Protein AF-A0A7X7LH80-F1 (afdb_monomer_lite)

Radius of gyration: 35.05 Å; chains: 1; bounding box: 86×27×83 Å

Secondary structure (DSSP, 8-state):
-EEEEEEEETTEEEEEEEEEEETTTEEEEEEEE---HHHHHHHHHHHHHHHHHHHHHHHHHHHHHHHHHHHHHHHHHHHHHHHHHHHH-TT---

pLDDT: mean 81.82, st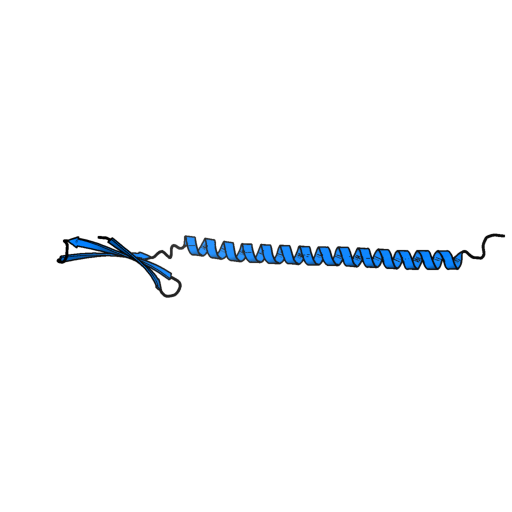d 14.6, range [47.75, 98.44]

Sequence (94 aa):
NILSRDINYQEGLLNVSIFSLKQDKIVGAVFRDMYVAEVRQEEVINRISDTIDENLKMVQNIAFLLGEGASKTEKMLNSIIETYKKIKLPGEES

Foldseek 3Di:
DKDWDWDCDDVWTWIKIKDAPDPPPDIDIDIDTPPDVVVVVVVVVVVVVVVVVVVVVVVVVVVVVVVVVVVVVVVVVVVVVVVVVVVVPPPPDD

Structure (mmCIF, N/CA/C/O backbone):
data_AF-A0A7X7LH80-F1
#
_entry.id   AF-A0A7X7LH80-F1
#
loop_
_atom_site.group_PDB
_atom_site.id
_atom_site.type_symbol
_atom_site.label_atom_id
_atom_site.label_alt_id
_atom_site.label_comp_id
_atom_site.label_asym_id
_atom_site.label_entity_id
_atom_site.label_seq_id
_atom_site.pdbx_PDB_ins_code
_atom_site.Cartn_x
_atom_site.Cartn_y
_atom_site.Cartn_z
_atom_site.occupancy
_atom_site.B_iso_or_equiv
_atom_site.auth_seq_id
_atom_site.auth_comp_id
_atom_site.auth_asym_id
_atom_site.auth_atom_id
_atom_site.pdbx_PDB_model_num
ATOM 1 N N . ASN A 1 1 ? -29.529 -18.393 31.897 1.00 59.03 1 ASN A N 1
ATOM 2 C CA . ASN A 1 1 ? -29.172 -18.469 30.465 1.00 59.03 1 ASN A CA 1
ATOM 3 C C . ASN A 1 1 ? -29.036 -17.044 29.941 1.00 59.03 1 ASN A C 1
ATOM 5 O O . ASN A 1 1 ? -29.889 -16.231 30.293 1.00 59.03 1 ASN A O 1
ATOM 9 N N . ILE A 1 2 ? -27.950 -16.730 29.229 1.00 69.88 2 ILE A N 1
ATOM 10 C CA . ILE A 1 2 ? -27.652 -15.389 28.700 1.00 69.88 2 ILE A CA 1
ATOM 11 C C . ILE A 1 2 ? -27.671 -15.491 27.176 1.00 69.88 2 ILE A C 1
ATOM 13 O O . ILE A 1 2 ? -26.938 -16.296 26.609 1.00 69.88 2 ILE A O 1
ATOM 17 N N . LEU A 1 3 ? -28.514 -14.693 26.529 1.00 77.56 3 LEU A N 1
ATOM 18 C CA . LEU A 1 3 ? -28.619 -14.598 25.080 1.00 77.56 3 LEU A CA 1
ATOM 19 C C . LEU A 1 3 ? -28.079 -13.233 24.653 1.00 77.56 3 LEU A C 1
ATOM 21 O O . LEU A 1 3 ? -28.704 -12.212 24.933 1.00 77.56 3 LEU A O 1
ATOM 25 N N . SER A 1 4 ? -26.917 -13.217 24.005 1.00 77.00 4 SER A N 1
ATOM 26 C CA . SER A 1 4 ? -26.314 -12.001 23.451 1.00 77.00 4 SER A CA 1
ATOM 27 C C . SER A 1 4 ? -26.444 -11.990 21.932 1.00 77.00 4 SER A C 1
ATOM 29 O O . SER A 1 4 ? -26.327 -13.041 21.294 1.00 77.00 4 SER A O 1
ATOM 31 N N . ARG A 1 5 ? -26.728 -10.823 21.357 1.00 81.62 5 ARG A N 1
ATOM 32 C CA . ARG A 1 5 ? -26.821 -10.621 19.912 1.00 81.62 5 ARG A CA 1
ATOM 33 C C . ARG A 1 5 ? -26.327 -9.229 19.540 1.00 81.62 5 ARG A C 1
ATOM 35 O O . ARG A 1 5 ? -26.744 -8.241 20.142 1.00 81.62 5 ARG A O 1
ATOM 42 N N . ASP A 1 6 ? -25.507 -9.185 18.500 1.00 79.81 6 ASP A N 1
ATOM 43 C CA . ASP A 1 6 ? -25.062 -7.947 17.873 1.00 79.81 6 ASP A CA 1
ATOM 44 C C . ASP A 1 6 ? -26.052 -7.545 16.782 1.00 79.81 6 ASP A C 1
ATOM 46 O O . ASP A 1 6 ? -26.472 -8.370 15.961 1.00 79.81 6 ASP A O 1
ATOM 50 N N . ILE A 1 7 ? -26.473 -6.283 16.811 1.00 78.88 7 ILE A N 1
ATOM 51 C CA . ILE A 1 7 ? -27.420 -5.715 15.858 1.00 78.88 7 ILE A CA 1
ATOM 52 C C . ILE A 1 7 ? -26.760 -4.501 15.211 1.00 78.88 7 ILE A C 1
ATOM 54 O O . ILE A 1 7 ? -26.396 -3.545 15.895 1.00 78.88 7 ILE A O 1
ATOM 58 N N . ASN A 1 8 ? -26.652 -4.535 13.885 1.00 67.06 8 ASN A N 1
ATOM 59 C CA . ASN A 1 8 ? -26.273 -3.367 13.099 1.00 67.06 8 ASN A CA 1
ATOM 60 C C . ASN A 1 8 ? -27.482 -2.426 13.042 1.00 67.06 8 ASN A C 1
ATOM 62 O O . ASN A 1 8 ? -28.526 -2.792 12.495 1.00 67.06 8 ASN A O 1
ATOM 66 N N . TYR A 1 9 ? -27.366 -1.241 13.636 1.00 61.88 9 TYR A N 1
ATOM 67 C CA . TYR A 1 9 ? -28.427 -0.239 13.658 1.00 61.88 9 TYR A CA 1
ATOM 68 C C . TYR A 1 9 ? -27.872 1.111 13.207 1.00 61.88 9 TYR A C 1
ATOM 70 O O . TYR A 1 9 ? -27.018 1.692 13.869 1.00 61.88 9 TYR A O 1
ATOM 78 N N . GLN A 1 10 ? -28.387 1.615 12.081 1.00 67.12 10 GLN A N 1
ATOM 79 C CA . GLN A 1 10 ? -27.836 2.766 11.352 1.00 67.12 10 GLN A CA 1
ATOM 80 C C . GLN A 1 10 ? -26.385 2.508 10.907 1.00 67.12 10 GLN A C 1
ATOM 82 O O . GLN A 1 10 ? -26.155 1.554 10.170 1.00 67.12 10 GLN A O 1
ATOM 87 N N . GLU A 1 11 ? -25.430 3.331 11.349 1.00 59.09 11 GLU A N 1
ATOM 88 C CA . GLU A 1 11 ? -23.985 3.088 11.199 1.00 59.09 11 GLU A CA 1
ATOM 89 C C . GLU A 1 11 ? -23.396 2.368 12.437 1.00 59.09 11 GLU A C 1
ATOM 91 O O . GLU A 1 11 ? -22.252 1.938 12.427 1.00 59.09 11 GLU A O 1
ATOM 96 N N . GLY A 1 12 ? -24.206 2.184 13.487 1.00 59.72 12 GLY A N 1
ATOM 97 C CA . GLY A 1 12 ? -23.867 1.638 14.802 1.00 59.72 12 GLY A CA 1
ATOM 98 C C . GLY A 1 12 ? -23.812 0.118 14.924 1.00 59.72 12 GLY A C 1
ATOM 99 O O . GLY A 1 12 ? -24.595 -0.591 14.289 1.00 59.72 12 GLY A O 1
ATOM 100 N N . LEU A 1 13 ? -22.971 -0.375 15.844 1.00 69.69 13 LEU A N 1
ATOM 101 C CA . LEU A 1 13 ? -23.052 -1.742 16.368 1.00 69.69 13 LEU A CA 1
ATOM 102 C C . LEU A 1 13 ? -23.584 -1.709 17.804 1.00 69.69 13 LEU A C 1
ATOM 104 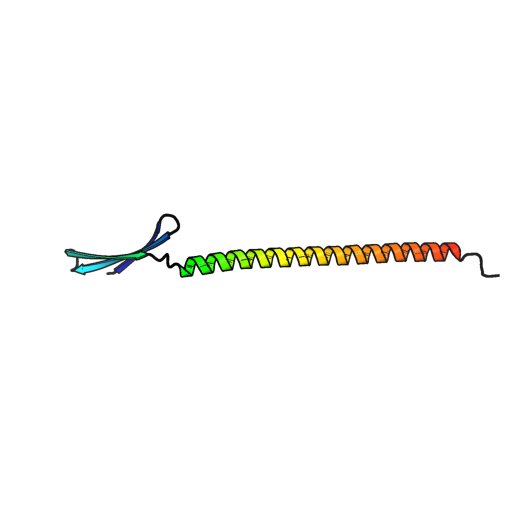O O . LEU A 1 13 ? -22.947 -1.181 18.718 1.00 69.69 13 LEU A O 1
ATOM 108 N N . LEU A 1 14 ? -24.778 -2.268 17.990 1.00 78.62 14 LEU A N 1
ATOM 109 C CA . LEU A 1 14 ? -25.443 -2.357 19.283 1.00 78.62 14 LEU A CA 1
ATOM 110 C C . LEU A 1 14 ? -25.351 -3.795 19.793 1.00 78.62 14 LEU A C 1
ATOM 112 O O . LEU A 1 14 ? -25.930 -4.706 19.196 1.00 78.62 14 LEU A O 1
ATOM 116 N N . ASN A 1 15 ? -24.670 -4.001 20.921 1.00 79.69 15 ASN A N 1
ATOM 117 C CA . ASN A 1 15 ? -24.694 -5.293 21.599 1.00 79.69 15 ASN A CA 1
ATOM 118 C C . ASN A 1 15 ? -25.888 -5.340 22.555 1.00 79.69 15 ASN A C 1
ATOM 120 O O . ASN A 1 15 ? -25.987 -4.541 23.493 1.00 79.69 15 ASN A O 1
ATOM 124 N N . VAL A 1 16 ? -26.788 -6.297 22.335 1.00 84.88 16 VAL A N 1
ATOM 125 C CA . VAL A 1 16 ? -27.945 -6.532 23.200 1.00 84.88 16 VAL A CA 1
ATOM 126 C C . VAL A 1 16 ? -27.779 -7.872 23.891 1.00 84.88 16 VAL A C 1
ATOM 128 O O . VAL A 1 16 ? -27.692 -8.914 23.246 1.00 84.88 16 VAL A O 1
ATOM 131 N N . SER A 1 17 ? -27.759 -7.856 25.221 1.00 83.75 17 SER A N 1
ATOM 132 C CA . SER A 1 17 ? -27.615 -9.063 26.033 1.00 83.75 17 SER A CA 1
ATOM 133 C C . SER A 1 17 ? -28.802 -9.225 26.972 1.00 83.75 17 SER A C 1
ATOM 135 O O . SER A 1 17 ? -29.032 -8.380 27.833 1.00 83.75 17 SER A O 1
ATOM 137 N N . ILE A 1 18 ? -29.544 -10.320 26.823 1.00 86.50 18 ILE A N 1
ATOM 138 C CA . ILE A 1 18 ? -30.709 -10.664 27.641 1.00 86.50 18 ILE A CA 1
ATOM 139 C C . ILE A 1 18 ? -30.325 -11.793 28.589 1.00 86.50 18 ILE A C 1
ATOM 141 O O . ILE A 1 18 ? -29.787 -12.817 28.171 1.00 86.50 18 ILE A O 1
ATOM 145 N N . PHE A 1 19 ? -30.628 -11.641 29.870 1.00 85.31 19 PHE A N 1
ATOM 146 C CA . PHE A 1 19 ? -30.389 -12.667 30.876 1.00 85.31 19 PHE A CA 1
ATOM 147 C C . PHE A 1 19 ? -31.595 -12.821 31.793 1.00 85.31 19 PHE A C 1
ATOM 149 O O . PHE A 1 19 ? -32.238 -11.857 32.195 1.00 85.31 19 PHE A O 1
ATOM 156 N N . SER A 1 20 ? -31.912 -14.061 32.147 1.00 79.38 20 SER A N 1
ATOM 157 C CA . SER A 1 20 ? -32.974 -14.340 33.113 1.00 79.38 20 SER A CA 1
ATOM 158 C C . SER A 1 20 ? -32.462 -14.118 34.538 1.00 79.38 20 SER A C 1
ATOM 160 O O . SER A 1 20 ? -31.560 -14.830 34.977 1.00 79.38 20 SER A O 1
ATOM 162 N N . LEU A 1 21 ? -33.071 -13.181 35.269 1.00 79.00 21 LEU A N 1
ATOM 163 C CA . LEU A 1 21 ? -32.860 -12.977 36.710 1.00 79.00 21 LEU A CA 1
ATOM 164 C C . LEU A 1 21 ? -33.649 -14.003 37.537 1.00 79.00 21 LEU A C 1
ATOM 166 O O . LEU A 1 21 ? -33.210 -14.423 38.604 1.00 79.00 21 LEU A O 1
ATOM 170 N N . LYS A 1 22 ? -34.808 -14.438 37.025 1.00 76.50 22 LYS A N 1
ATOM 171 C CA . LYS A 1 22 ? -35.615 -15.524 37.589 1.00 76.50 22 LYS A CA 1
ATOM 172 C C . LYS A 1 22 ? -36.314 -16.263 36.456 1.00 76.50 22 LYS A C 1
ATOM 174 O O . LYS A 1 22 ? -37.066 -15.634 35.712 1.00 76.50 22 LYS A O 1
ATOM 179 N N . GLN A 1 23 ? -36.060 -17.570 36.360 1.00 72.69 23 GLN A N 1
ATOM 180 C CA . GLN A 1 23 ? -36.587 -18.444 35.307 1.00 72.69 23 GLN A CA 1
ATOM 181 C C . GLN A 1 23 ? -38.092 -18.187 35.102 1.00 72.69 23 GLN A C 1
ATOM 183 O O . GLN A 1 23 ? -38.862 -18.252 36.063 1.00 72.69 23 GLN A O 1
ATOM 188 N N . ASP A 1 24 ? -38.465 -17.805 33.878 1.00 66.56 24 ASP A N 1
ATOM 189 C CA . ASP A 1 24 ? -39.836 -17.538 33.408 1.00 66.56 24 ASP A CA 1
ATOM 190 C C . ASP A 1 24 ? -40.630 -16.476 34.191 1.00 66.56 24 ASP A C 1
ATOM 192 O O . ASP A 1 24 ? -41.858 -16.429 34.127 1.00 66.56 24 ASP A O 1
ATOM 196 N N . LYS A 1 25 ? -39.943 -15.606 34.947 1.00 72.00 25 LYS A N 1
ATOM 197 C CA . LYS A 1 25 ? -40.588 -14.538 35.731 1.00 72.00 25 LYS A CA 1
ATOM 198 C C . LYS A 1 25 ? -39.961 -13.166 35.548 1.00 72.00 25 LYS A C 1
ATOM 200 O O . LYS A 1 25 ? -40.688 -12.180 35.547 1.00 72.00 25 LYS A O 1
ATOM 205 N N . ILE A 1 26 ? -38.633 -13.083 35.461 1.00 80.25 26 ILE A N 1
ATOM 206 C CA . ILE A 1 26 ? -37.922 -11.801 35.381 1.00 80.25 26 ILE A CA 1
ATOM 207 C C . ILE A 1 26 ? -36.738 -11.941 34.431 1.00 80.25 26 ILE A C 1
ATOM 209 O O . ILE A 1 26 ? -35.840 -12.755 34.661 1.00 80.25 26 ILE A O 1
ATOM 213 N N . VAL A 1 27 ? -36.716 -11.096 33.404 1.00 83.62 27 VAL A N 1
ATOM 214 C CA . VAL A 1 27 ? -35.597 -10.950 32.471 1.00 83.62 27 VAL A CA 1
ATOM 215 C C . VAL A 1 27 ? -34.984 -9.560 32.604 1.00 83.62 27 VAL A C 1
ATOM 217 O O . VAL A 1 27 ? -35.694 -8.575 32.786 1.00 83.62 27 VAL A O 1
ATOM 220 N N . GLY A 1 28 ? -33.660 -9.495 32.545 1.00 83.06 28 GLY A N 1
ATOM 221 C CA . GLY A 1 28 ? -32.886 -8.273 32.387 1.00 83.06 28 GLY A CA 1
ATOM 222 C C . GLY A 1 28 ? -32.344 -8.188 30.964 1.00 83.06 28 GLY A C 1
ATOM 223 O O . GLY A 1 28 ? -32.034 -9.211 30.353 1.00 83.06 28 GLY A O 1
ATOM 224 N N . ALA A 1 29 ? -32.228 -6.972 30.443 1.00 85.12 29 ALA A N 1
ATOM 225 C CA . ALA A 1 29 ? -31.563 -6.694 29.179 1.00 85.12 29 ALA A CA 1
ATOM 226 C C . ALA A 1 29 ? -30.524 -5.588 29.388 1.00 85.12 29 ALA A C 1
ATOM 228 O O . ALA A 1 29 ? -30.779 -4.623 30.109 1.00 85.12 29 ALA A O 1
ATOM 229 N N . VAL A 1 30 ? -29.357 -5.735 28.767 1.00 84.44 30 VAL A N 1
ATOM 230 C CA . VAL A 1 30 ? -28.307 -4.716 28.704 1.00 84.44 30 VAL A CA 1
ATOM 231 C C . VAL A 1 30 ? -28.133 -4.319 27.250 1.00 84.44 30 VAL A C 1
ATOM 233 O O . VAL A 1 30 ? -27.894 -5.175 26.398 1.00 84.44 30 VAL A O 1
ATOM 236 N N . PHE A 1 31 ? -28.240 -3.019 26.999 1.00 81.06 31 PHE A N 1
ATOM 237 C CA . PHE A 1 31 ? -27.965 -2.399 25.711 1.00 81.06 31 PHE A CA 1
ATOM 238 C C . PHE A 1 31 ? -26.624 -1.691 25.828 1.00 81.06 31 PHE A C 1
ATOM 240 O O . PHE A 1 31 ? -26.474 -0.786 26.651 1.00 81.06 31 PHE A O 1
ATOM 247 N N . ARG A 1 32 ? -25.638 -2.144 25.057 1.00 70.75 32 ARG A N 1
ATOM 248 C CA . ARG A 1 32 ? -24.309 -1.546 25.033 1.00 70.75 32 ARG A CA 1
ATOM 249 C C . ARG A 1 32 ? -24.095 -0.910 23.676 1.00 70.75 32 ARG A C 1
ATOM 251 O O . ARG A 1 32 ? -24.026 -1.609 22.665 1.00 70.75 32 ARG A O 1
ATOM 258 N N . ASP A 1 33 ? -24.018 0.410 23.690 1.00 71.75 33 ASP A N 1
ATOM 259 C CA . ASP A 1 33 ? -23.586 1.163 22.531 1.00 71.75 33 ASP A CA 1
ATOM 260 C C . ASP A 1 33 ? -22.071 0.984 22.380 1.00 71.75 33 ASP A C 1
ATOM 262 O O . ASP A 1 33 ? -21.308 1.345 23.279 1.00 71.75 33 ASP A O 1
ATOM 266 N N . MET A 1 34 ? -21.643 0.339 21.293 1.00 64.25 34 MET A N 1
ATOM 267 C CA . MET A 1 34 ? -20.223 0.143 20.995 1.00 64.25 34 MET A CA 1
ATOM 268 C C . MET A 1 34 ? -19.648 1.284 20.143 1.00 64.25 34 MET A C 1
ATOM 270 O O . MET A 1 34 ? -18.473 1.239 19.783 1.00 64.25 34 MET A O 1
ATOM 274 N N . TYR A 1 35 ? -20.432 2.334 19.868 1.00 60.34 35 TYR A N 1
ATOM 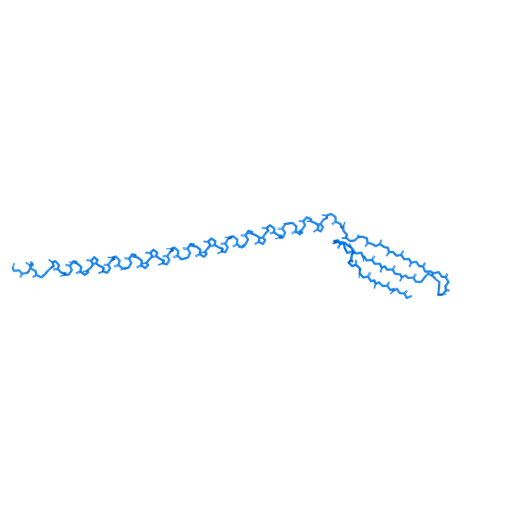275 C CA . TYR A 1 35 ? -19.980 3.572 19.227 1.00 60.34 35 TYR A CA 1
ATOM 276 C C . TYR A 1 35 ? -19.201 4.465 20.210 1.00 60.34 35 TYR A C 1
ATOM 278 O O . TYR A 1 35 ? -19.617 5.556 20.598 1.00 60.34 35 TYR A O 1
ATOM 286 N N . VAL A 1 36 ? -18.029 3.994 20.638 1.00 59.19 36 VAL A N 1
ATOM 287 C CA . VAL A 1 36 ? -17.076 4.785 21.427 1.00 59.19 36 VAL A CA 1
ATOM 288 C C . VAL A 1 36 ? -16.289 5.685 20.467 1.00 59.19 36 VAL A C 1
ATOM 290 O O . VAL A 1 36 ? -15.809 5.222 19.435 1.00 59.19 36 VAL A O 1
ATOM 293 N N . ALA A 1 37 ? -16.150 6.975 20.789 1.00 56.78 37 ALA A N 1
ATOM 294 C CA . ALA A 1 37 ? -15.485 7.978 19.944 1.00 56.78 37 ALA A CA 1
ATOM 295 C C . ALA A 1 37 ? -14.060 7.588 19.486 1.00 56.78 37 ALA A C 1
ATOM 297 O O . ALA A 1 37 ? -13.609 8.050 18.439 1.00 56.78 37 ALA A O 1
ATOM 298 N N . GLU A 1 38 ? -13.382 6.718 20.236 1.00 58.88 38 GLU A N 1
ATOM 299 C CA . GLU A 1 38 ? -12.060 6.163 19.915 1.00 58.88 38 GLU A CA 1
ATOM 300 C C . GLU A 1 38 ? -12.067 5.311 18.633 1.00 58.88 38 GLU A C 1
ATOM 302 O O . GLU A 1 38 ? -11.185 5.478 17.794 1.00 58.88 38 GLU A O 1
ATOM 307 N N . VAL A 1 39 ? -13.109 4.500 18.396 1.00 60.84 39 VAL A N 1
ATOM 308 C CA . VAL A 1 39 ? -13.221 3.652 17.188 1.00 60.84 39 VAL A CA 1
ATOM 309 C C . VAL A 1 39 ? -13.332 4.506 15.917 1.00 60.84 39 VAL A C 1
ATOM 311 O O . VAL A 1 39 ? -12.760 4.178 14.879 1.00 60.84 39 VAL A O 1
ATOM 314 N N . ARG A 1 40 ? -14.003 5.664 16.005 1.00 60.44 40 ARG A N 1
ATOM 315 C CA . ARG A 1 40 ? -14.103 6.632 14.899 1.00 60.44 40 ARG A CA 1
ATOM 316 C C . ARG A 1 40 ? -12.758 7.258 14.533 1.00 60.44 40 ARG A C 1
ATOM 318 O O . ARG A 1 40 ? -12.525 7.534 13.360 1.00 60.44 40 ARG A O 1
ATOM 325 N N . GLN A 1 41 ? -11.901 7.530 15.517 1.00 69.56 41 GLN A N 1
ATOM 326 C CA . GLN A 1 41 ? -10.580 8.107 15.255 1.00 69.56 41 GLN A CA 1
ATOM 327 C C . GLN A 1 41 ? -9.666 7.090 14.574 1.00 69.56 41 GLN A C 1
ATOM 329 O O . GLN A 1 41 ? -9.031 7.432 13.579 1.00 69.56 41 GLN A O 1
ATOM 334 N N . GLU A 1 42 ? -9.654 5.841 15.045 1.00 75.00 42 GLU A N 1
ATOM 335 C CA . GLU A 1 42 ? -8.868 4.772 14.419 1.00 75.00 42 GLU A CA 1
ATOM 336 C C . GLU A 1 42 ? -9.278 4.532 12.961 1.00 75.00 42 GLU A C 1
ATOM 338 O O . GLU A 1 42 ? -8.413 4.443 12.092 1.00 75.00 42 GLU A O 1
ATOM 343 N N . GLU A 1 43 ? -10.578 4.506 12.651 1.00 75.31 43 GLU A N 1
ATOM 344 C CA . GLU A 1 43 ? -11.044 4.304 11.274 1.00 75.31 43 GLU A CA 1
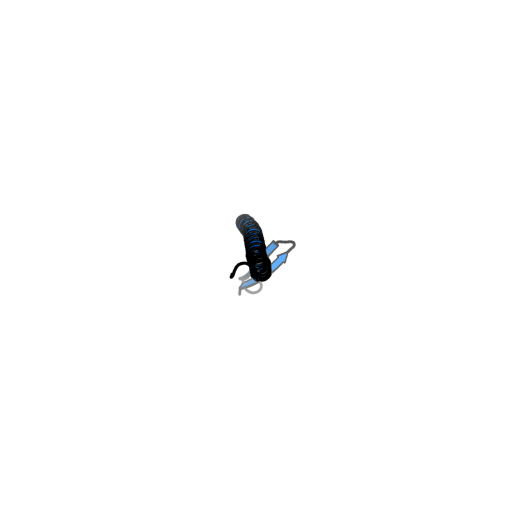ATOM 345 C C . GLU A 1 43 ? -10.612 5.441 10.329 1.00 75.31 43 GLU A C 1
ATOM 347 O O . GLU A 1 43 ? -10.210 5.191 9.190 1.00 75.31 43 GLU A O 1
ATOM 352 N N . VAL A 1 44 ? -10.647 6.694 10.796 1.00 78.00 44 VAL A N 1
ATOM 353 C CA . VAL A 1 44 ? -10.185 7.851 10.012 1.00 78.00 44 VAL A CA 1
ATOM 354 C C . VAL A 1 44 ? -8.679 7.778 9.763 1.00 78.00 44 VAL A C 1
ATOM 356 O O . VAL A 1 44 ? -8.241 8.007 8.636 1.00 78.00 44 VAL A O 1
ATOM 359 N N . ILE A 1 45 ? -7.891 7.428 10.782 1.00 83.88 45 ILE A N 1
ATOM 360 C CA . ILE A 1 45 ? -6.440 7.259 10.642 1.00 83.88 45 ILE A CA 1
ATOM 361 C C . ILE A 1 45 ? -6.114 6.123 9.670 1.00 83.88 45 ILE A C 1
ATOM 363 O O . ILE A 1 45 ? -5.276 6.317 8.791 1.00 83.88 45 ILE A O 1
ATOM 367 N N . ASN A 1 46 ? -6.815 4.990 9.758 1.00 90.19 46 ASN A N 1
ATOM 368 C CA . ASN A 1 46 ? -6.626 3.862 8.844 1.00 90.19 46 ASN A CA 1
ATOM 369 C C . ASN A 1 46 ? -6.905 4.265 7.391 1.00 90.19 46 ASN A C 1
ATOM 371 O O . ASN A 1 46 ? -6.046 4.085 6.535 1.00 90.19 46 ASN A O 1
ATOM 375 N N . ARG A 1 47 ? -8.038 4.926 7.119 1.00 85.12 47 ARG A N 1
ATOM 376 C CA . ARG A 1 47 ? -8.381 5.403 5.764 1.00 85.12 47 ARG A CA 1
ATOM 377 C C . ARG A 1 47 ? -7.359 6.402 5.203 1.00 85.12 47 ARG A C 1
ATOM 379 O O . ARG A 1 47 ? -7.075 6.394 4.003 1.00 85.12 47 ARG A O 1
ATOM 386 N N . ILE A 1 48 ? -6.810 7.277 6.050 1.00 91.88 48 ILE A N 1
ATOM 387 C CA . ILE A 1 48 ? -5.738 8.204 5.654 1.00 91.88 48 ILE A CA 1
ATOM 388 C C . ILE A 1 48 ? -4.456 7.427 5.346 1.00 91.88 48 ILE A C 1
ATOM 390 O O . ILE A 1 48 ? -3.819 7.703 4.331 1.00 91.88 48 ILE A O 1
ATOM 394 N N . SER A 1 49 ? -4.096 6.458 6.188 1.00 93.25 49 SER A N 1
ATOM 395 C CA . SER A 1 49 ? -2.917 5.614 5.985 1.00 93.25 49 SER A CA 1
ATOM 396 C C . SER A 1 49 ? -3.008 4.833 4.675 1.00 93.25 49 SER A C 1
ATOM 398 O O . SER A 1 49 ? -2.072 4.879 3.883 1.00 93.25 49 SER A O 1
ATOM 400 N N . ASP A 1 50 ? -4.161 4.226 4.388 1.00 96.69 50 ASP A N 1
ATOM 401 C CA . ASP A 1 50 ? -4.410 3.506 3.136 1.00 96.69 50 ASP A CA 1
ATOM 402 C C . ASP A 1 50 ? -4.219 4.425 1.918 1.00 96.69 50 ASP A C 1
ATOM 404 O O . ASP A 1 50 ? -3.556 4.069 0.944 1.00 96.69 50 ASP A O 1
ATOM 408 N N . THR A 1 51 ? -4.726 5.661 1.996 1.00 96.50 51 THR A N 1
ATOM 409 C CA . THR A 1 51 ? -4.564 6.663 0.928 1.00 96.50 51 THR A CA 1
ATOM 410 C C . THR A 1 51 ? -3.097 7.075 0.743 1.00 96.50 51 THR A C 1
ATOM 412 O O . THR A 1 51 ? -2.653 7.336 -0.380 1.00 96.50 51 THR A O 1
ATOM 415 N N . ILE A 1 52 ? -2.320 7.167 1.827 1.00 95.81 52 ILE A N 1
ATOM 416 C CA . ILE A 1 52 ? -0.879 7.449 1.759 1.00 95.81 52 ILE A CA 1
ATOM 417 C C . ILE A 1 52 ? -0.161 6.292 1.061 1.00 95.81 52 ILE A C 1
ATOM 419 O O . ILE A 1 52 ? 0.619 6.537 0.138 1.00 95.81 52 ILE A O 1
ATOM 423 N N . ASP A 1 53 ? -0.457 5.053 1.445 1.00 97.69 53 ASP A N 1
ATOM 424 C CA . ASP A 1 53 ? 0.169 3.859 0.878 1.00 97.69 53 ASP A CA 1
ATOM 425 C C . ASP A 1 53 ? -0.146 3.698 -0.615 1.00 97.69 53 ASP A C 1
ATOM 427 O O . ASP A 1 53 ? 0.755 3.432 -1.421 1.00 97.69 53 ASP A O 1
ATOM 431 N N . GLU A 1 54 ? -1.396 3.937 -1.021 1.00 97.88 54 GLU A N 1
ATOM 432 C CA . GLU A 1 54 ? -1.795 3.944 -2.431 1.00 97.88 54 GLU A CA 1
ATOM 433 C C . GLU A 1 54 ? -1.016 4.989 -3.241 1.00 97.88 54 GLU A C 1
ATOM 435 O O . GLU A 1 54 ? -0.491 4.685 -4.321 1.00 97.88 54 GLU A O 1
ATOM 440 N N . ASN A 1 55 ? -0.877 6.204 -2.707 1.00 97.25 55 ASN A N 1
ATOM 441 C CA . ASN A 1 55 ? -0.143 7.278 -3.372 1.00 97.25 55 ASN A CA 1
ATOM 442 C C . ASN A 1 55 ? 1.359 6.992 -3.449 1.00 97.25 55 ASN A C 1
ATOM 444 O O . ASN A 1 55 ? 1.967 7.195 -4.502 1.00 97.25 55 ASN A O 1
ATOM 448 N N . LEU A 1 56 ? 1.969 6.481 -2.377 1.00 97.94 56 LEU A N 1
ATOM 449 C CA . LEU A 1 56 ? 3.384 6.105 -2.378 1.00 97.94 56 LEU A CA 1
ATOM 450 C C . LEU A 1 56 ? 3.665 5.012 -3.412 1.00 97.94 56 LEU A C 1
ATOM 452 O O . LEU A 1 56 ? 4.624 5.124 -4.179 1.00 97.94 56 LEU A O 1
ATOM 456 N N . LYS A 1 57 ? 2.799 3.998 -3.498 1.00 98.31 57 LYS A N 1
ATOM 457 C CA . LYS A 1 57 ? 2.899 2.944 -4.513 1.00 98.31 57 LYS A CA 1
ATOM 458 C C . LYS A 1 57 ? 2.766 3.505 -5.929 1.00 98.31 57 LYS A C 1
ATOM 460 O O . LYS A 1 57 ? 3.523 3.123 -6.821 1.00 98.31 57 LYS A O 1
ATOM 465 N N . MET A 1 58 ? 1.836 4.434 -6.148 1.00 98.00 58 MET A N 1
ATOM 466 C CA . MET A 1 58 ? 1.672 5.097 -7.442 1.00 98.00 58 MET A CA 1
ATOM 467 C C . MET A 1 58 ? 2.921 5.895 -7.835 1.00 98.00 58 MET A C 1
ATOM 469 O O . MET A 1 58 ? 3.408 5.750 -8.956 1.00 98.00 58 MET A O 1
ATOM 473 N N . VAL A 1 59 ? 3.480 6.683 -6.914 1.00 98.44 59 VAL A N 1
ATOM 474 C CA . VAL A 1 59 ? 4.705 7.464 -7.145 1.00 98.44 59 VAL A CA 1
ATOM 475 C C . VAL A 1 59 ? 5.887 6.554 -7.478 1.00 98.44 59 VAL A C 1
ATOM 477 O O . VAL A 1 59 ? 6.626 6.839 -8.419 1.00 98.44 59 VAL A O 1
ATOM 480 N N . GLN A 1 60 ? 6.047 5.436 -6.768 1.00 98.31 60 GLN A N 1
ATOM 481 C CA . GLN A 1 60 ? 7.094 4.453 -7.064 1.00 98.31 60 GLN A CA 1
ATOM 482 C C . GLN A 1 60 ? 6.939 3.852 -8.465 1.00 98.31 60 GLN A C 1
ATOM 484 O O . GLN A 1 60 ? 7.927 3.736 -9.189 1.00 98.31 60 GLN A O 1
ATOM 489 N N . ASN A 1 61 ? 5.711 3.535 -8.886 1.00 98.38 61 ASN A N 1
ATOM 490 C CA . ASN A 1 61 ? 5.442 3.050 -10.241 1.00 98.38 61 ASN A CA 1
ATOM 491 C C . ASN A 1 61 ? 5.780 4.103 -11.305 1.00 98.38 61 ASN A C 1
ATOM 493 O O . ASN A 1 61 ? 6.400 3.774 -12.315 1.00 98.38 61 ASN A O 1
ATOM 497 N N . ILE A 1 62 ? 5.414 5.369 -11.075 1.00 98.25 62 ILE A N 1
ATOM 498 C CA . ILE A 1 62 ? 5.775 6.479 -11.968 1.00 98.25 62 ILE A CA 1
ATOM 499 C C . ILE A 1 62 ? 7.299 6.590 -12.070 1.00 98.25 62 ILE A C 1
ATOM 501 O O . ILE A 1 62 ? 7.838 6.621 -13.174 1.00 98.25 62 ILE A O 1
ATOM 505 N N . ALA A 1 63 ? 8.003 6.603 -10.937 1.00 98.12 63 ALA A N 1
ATOM 506 C CA . ALA A 1 63 ? 9.459 6.693 -10.900 1.00 98.12 63 ALA A CA 1
ATOM 507 C C . ALA A 1 63 ? 10.130 5.518 -11.630 1.00 98.12 63 ALA A C 1
ATOM 509 O O . ALA A 1 63 ? 11.065 5.732 -12.402 1.00 98.12 63 ALA A O 1
ATOM 510 N N . PHE A 1 64 ? 9.627 4.295 -11.435 1.00 98.06 64 PHE A N 1
ATOM 511 C CA . PHE A 1 64 ? 10.106 3.103 -12.131 1.00 98.06 64 PHE A CA 1
ATOM 512 C C . PHE A 1 64 ? 9.957 3.237 -13.650 1.00 98.06 64 PHE A C 1
ATOM 514 O O . PHE A 1 64 ? 10.941 3.102 -14.377 1.00 98.06 64 PHE A O 1
ATOM 521 N N . LEU A 1 65 ? 8.752 3.566 -14.129 1.00 98.25 65 LEU A N 1
ATOM 522 C CA . LEU A 1 65 ? 8.472 3.700 -15.561 1.00 98.25 65 LEU A CA 1
ATOM 523 C C . LEU A 1 65 ? 9.280 4.831 -16.203 1.00 98.25 65 LEU A C 1
ATOM 525 O O . LEU A 1 65 ? 9.767 4.685 -17.324 1.00 98.25 65 LEU A O 1
ATOM 529 N N . LEU A 1 66 ? 9.460 5.948 -15.494 1.00 97.94 66 LEU A N 1
ATOM 530 C CA . LEU A 1 66 ? 10.312 7.045 -15.949 1.00 97.94 66 LEU A CA 1
ATOM 531 C C . LEU A 1 66 ? 11.779 6.618 -16.037 1.00 97.94 66 LEU A C 1
ATOM 533 O O . LEU A 1 66 ? 12.428 6.903 -17.040 1.00 97.94 66 LEU A O 1
ATOM 537 N N . GLY A 1 67 ? 12.294 5.913 -15.027 1.00 97.56 67 GLY A N 1
ATOM 538 C CA . GLY A 1 67 ? 13.663 5.398 -15.027 1.00 97.56 67 GLY A CA 1
ATOM 539 C C . GLY A 1 67 ? 13.914 4.408 -16.166 1.00 97.56 67 GLY A C 1
ATOM 540 O O . GLY A 1 67 ? 14.904 4.527 -16.891 1.00 97.56 67 GLY A O 1
ATOM 541 N N . GLU A 1 68 ? 12.988 3.471 -16.379 1.00 97.75 68 GLU A N 1
ATOM 542 C CA . GLU A 1 68 ? 13.060 2.508 -17.479 1.00 97.75 68 GLU A CA 1
ATOM 543 C C . GLU A 1 68 ? 12.986 3.212 -18.844 1.00 97.75 68 GLU A C 1
ATOM 545 O O . GLU A 1 68 ? 13.830 2.981 -19.718 1.00 97.75 68 GLU A O 1
ATOM 550 N N . GLY A 1 69 ? 12.018 4.116 -19.018 1.00 97.44 69 GLY A N 1
ATOM 551 C CA . GLY A 1 69 ? 11.830 4.885 -20.246 1.00 97.44 69 GLY A CA 1
ATOM 552 C C . GLY A 1 69 ? 13.037 5.761 -20.584 1.00 97.44 69 GLY A C 1
ATOM 553 O O . GLY A 1 69 ? 13.489 5.772 -21.734 1.00 97.44 69 GLY A O 1
ATOM 554 N N . ALA A 1 70 ? 13.609 6.438 -19.586 1.00 97.56 70 ALA A N 1
ATOM 555 C CA . ALA A 1 70 ? 14.814 7.245 -19.741 1.00 97.56 70 ALA A CA 1
ATOM 556 C C . ALA A 1 70 ? 16.019 6.380 -20.139 1.00 97.56 70 ALA A C 1
ATOM 558 O O . ALA A 1 70 ? 16.668 6.677 -21.141 1.00 97.56 70 ALA A O 1
ATOM 559 N N . SER A 1 71 ? 16.268 5.265 -19.440 1.00 98.12 71 SER A N 1
ATOM 560 C CA . SER A 1 71 ? 17.378 4.353 -19.762 1.00 98.12 71 SER A CA 1
ATOM 561 C C . SER A 1 71 ? 17.246 3.745 -21.163 1.00 98.12 71 SER A C 1
ATOM 563 O O . SER A 1 71 ? 18.225 3.640 -21.906 1.00 98.12 71 SER A O 1
ATOM 565 N N . LYS A 1 72 ? 16.029 3.367 -21.574 1.00 98.00 72 LYS A N 1
ATOM 566 C CA . LYS A 1 72 ? 15.760 2.865 -22.929 1.00 98.00 72 LYS A CA 1
ATOM 567 C C . LYS A 1 72 ? 16.033 3.931 -23.991 1.00 98.00 72 LYS A C 1
ATOM 569 O O . LYS A 1 72 ? 16.645 3.626 -25.016 1.00 98.00 72 LYS A O 1
ATOM 574 N N . THR A 1 73 ? 15.604 5.166 -23.736 1.00 97.50 73 THR A N 1
ATOM 575 C CA . THR A 1 73 ? 15.841 6.309 -24.629 1.00 97.50 73 THR A CA 1
ATOM 576 C C . THR A 1 73 ? 17.336 6.595 -24.761 1.00 97.50 73 THR A C 1
ATOM 578 O O . THR A 1 73 ? 17.837 6.716 -25.876 1.00 97.50 73 THR A O 1
ATOM 581 N N . GLU A 1 74 ? 18.072 6.607 -23.649 1.00 97.38 74 GLU A N 1
ATOM 582 C CA . GLU A 1 74 ? 19.526 6.789 -23.631 1.00 97.38 74 GLU A CA 1
ATOM 583 C C . GLU A 1 74 ? 20.248 5.707 -24.448 1.00 97.38 74 GLU A C 1
ATOM 585 O O . GLU A 1 74 ? 21.072 6.021 -25.307 1.00 97.38 74 GLU A O 1
ATOM 590 N N . LYS A 1 75 ? 19.903 4.427 -24.247 1.00 97.31 75 LYS A N 1
ATOM 591 C CA . LYS A 1 75 ? 20.479 3.312 -25.019 1.00 97.31 75 LYS A CA 1
ATOM 592 C C . LYS A 1 75 ? 20.226 3.457 -26.518 1.00 97.31 75 LYS A C 1
ATOM 594 O O . LYS A 1 75 ? 21.133 3.218 -27.314 1.00 97.31 75 LYS A O 1
ATOM 599 N N . MET A 1 76 ? 19.013 3.851 -26.906 1.00 97.12 76 MET A N 1
ATOM 600 C CA . MET A 1 76 ? 18.666 4.079 -28.308 1.00 97.12 76 MET A CA 1
ATOM 601 C C . MET A 1 76 ? 19.483 5.230 -28.902 1.00 97.12 76 MET A C 1
ATOM 603 O O . MET A 1 76 ? 20.084 5.062 -29.961 1.00 97.12 76 MET A O 1
ATOM 607 N N . LEU A 1 77 ? 19.553 6.369 -28.211 1.00 96.81 77 LEU A N 1
ATOM 608 C CA . LEU A 1 77 ? 20.337 7.523 -28.654 1.00 96.81 77 LEU A CA 1
ATOM 609 C C . LEU A 1 77 ? 21.822 7.176 -28.790 1.00 96.81 77 LEU A C 1
ATOM 611 O O . LEU A 1 77 ? 22.424 7.481 -29.818 1.00 96.81 77 LEU A O 1
ATOM 615 N N . ASN A 1 78 ? 22.392 6.467 -27.815 1.00 96.12 78 ASN A N 1
ATOM 616 C CA . ASN A 1 78 ? 23.772 5.989 -27.887 1.00 96.12 78 ASN A CA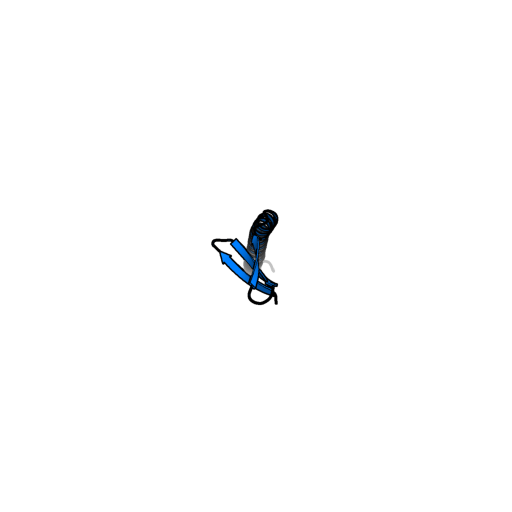 1
ATOM 617 C C . ASN A 1 78 ? 23.986 5.046 -29.079 1.00 96.12 78 ASN A C 1
ATOM 619 O O . ASN A 1 78 ? 24.971 5.184 -29.799 1.00 96.12 78 ASN A O 1
ATOM 623 N N . SER A 1 79 ? 23.046 4.138 -29.355 1.00 95.81 79 SER A N 1
ATOM 624 C CA . SER A 1 79 ? 23.117 3.262 -30.530 1.00 95.81 79 SER A CA 1
ATOM 625 C C . SER A 1 79 ? 23.093 4.043 -31.851 1.00 95.81 79 SER A C 1
ATOM 627 O O . SER A 1 79 ? 23.856 3.720 -32.768 1.00 95.81 79 SER A O 1
ATOM 629 N N . ILE A 1 80 ? 22.275 5.097 -31.943 1.00 95.50 80 ILE A N 1
ATOM 630 C CA . ILE A 1 80 ? 22.236 5.994 -33.107 1.00 95.50 80 ILE A CA 1
ATOM 631 C C . ILE A 1 80 ? 23.580 6.715 -33.256 1.00 95.50 80 ILE A C 1
ATOM 633 O O . ILE A 1 80 ? 24.175 6.676 -34.332 1.00 95.50 80 ILE A O 1
ATOM 637 N N . ILE A 1 81 ? 24.096 7.316 -32.181 1.00 94.06 81 ILE A N 1
ATOM 638 C CA . ILE A 1 81 ? 25.385 8.025 -32.177 1.00 94.06 81 ILE A CA 1
ATOM 639 C C . ILE A 1 81 ? 26.518 7.108 -32.650 1.00 94.06 81 ILE A C 1
ATOM 641 O O . I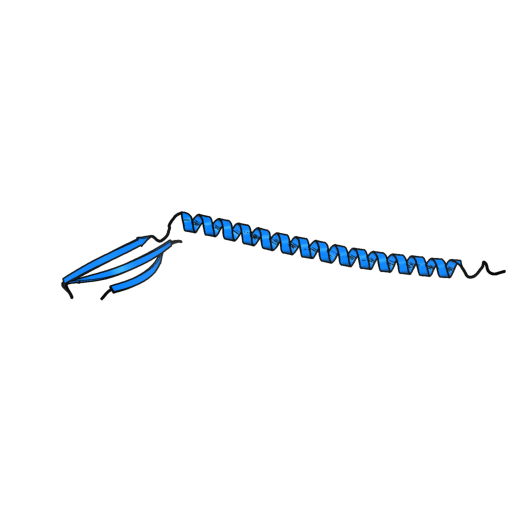LE A 1 81 ? 27.284 7.489 -33.533 1.00 94.06 81 ILE A O 1
ATOM 645 N N . GLU A 1 82 ? 26.611 5.893 -32.110 1.00 94.25 82 GLU A N 1
ATOM 646 C CA . GLU A 1 82 ? 27.646 4.924 -32.489 1.00 94.25 82 GLU A CA 1
ATOM 647 C C . GLU A 1 82 ? 27.532 4.496 -33.958 1.00 94.25 82 GLU A C 1
ATOM 649 O O . GLU A 1 82 ? 28.541 4.370 -34.654 1.00 94.25 82 GLU A O 1
ATOM 654 N N . THR A 1 83 ? 26.310 4.339 -34.469 1.00 91.62 83 THR A N 1
ATOM 655 C CA . THR A 1 83 ? 26.076 4.045 -35.890 1.00 91.62 83 THR A CA 1
ATOM 656 C C . THR A 1 83 ? 26.558 5.196 -36.777 1.00 91.62 83 THR A C 1
ATOM 658 O O . THR A 1 83 ? 27.290 4.968 -37.738 1.00 91.62 83 THR A O 1
ATOM 661 N N . TYR A 1 84 ? 26.227 6.442 -36.428 1.00 88.69 84 TYR A N 1
ATOM 662 C CA . TYR A 1 84 ? 26.675 7.621 -37.174 1.00 88.69 84 TYR A CA 1
ATOM 663 C C . TYR A 1 84 ? 28.192 7.823 -37.114 1.00 88.69 84 TYR A C 1
ATOM 665 O O . TYR A 1 84 ? 28.796 8.160 -38.132 1.00 88.69 84 TYR A O 1
ATOM 673 N N . LYS A 1 85 ? 28.833 7.580 -35.962 1.00 88.19 85 LYS A N 1
ATOM 674 C CA . LYS A 1 85 ? 30.301 7.611 -35.849 1.00 88.19 85 LYS A CA 1
ATOM 675 C C . LYS A 1 85 ? 30.953 6.595 -36.785 1.00 88.19 85 LYS A C 1
ATOM 677 O O . LYS A 1 85 ? 31.877 6.956 -37.505 1.00 88.19 85 LYS A O 1
ATOM 682 N N . LYS A 1 86 ? 30.439 5.360 -36.836 1.00 81.62 86 LYS A N 1
ATOM 683 C CA . LYS A 1 86 ? 30.934 4.319 -37.755 1.00 81.62 86 LYS A CA 1
ATOM 684 C C . LYS A 1 86 ? 30.775 4.710 -39.224 1.00 81.62 86 LYS A C 1
ATOM 686 O O . LYS A 1 86 ? 31.679 4.460 -40.010 1.00 81.62 86 LYS A O 1
ATOM 691 N N . ILE A 1 87 ? 29.667 5.361 -39.588 1.00 78.38 87 ILE A N 1
ATOM 692 C CA . ILE A 1 87 ? 29.423 5.845 -40.959 1.00 78.38 87 ILE A CA 1
ATOM 693 C C . ILE A 1 87 ? 30.349 7.014 -41.332 1.00 78.38 87 ILE A C 1
ATOM 695 O O . ILE A 1 87 ? 30.651 7.193 -42.507 1.00 78.38 87 ILE A O 1
ATOM 699 N N . LYS A 1 88 ? 30.821 7.805 -40.360 1.00 61.38 88 LYS A N 1
ATOM 700 C CA . LYS A 1 88 ? 31.724 8.943 -40.604 1.00 61.38 88 LYS A CA 1
ATOM 701 C C . LYS A 1 88 ? 33.210 8.551 -40.686 1.00 61.38 88 LYS A C 1
ATOM 703 O O . LYS A 1 88 ? 34.009 9.362 -41.134 1.00 61.38 88 LYS A O 1
ATOM 708 N N . LEU A 1 89 ? 33.571 7.324 -40.297 1.00 59.03 89 LEU A N 1
ATOM 709 C CA . LEU A 1 89 ? 34.947 6.804 -40.285 1.00 59.03 89 LEU A CA 1
ATOM 710 C C . LEU A 1 89 ? 35.441 5.994 -41.516 1.00 59.03 89 LEU A C 1
ATOM 712 O O . LEU A 1 89 ? 36.587 5.559 -41.465 1.00 59.03 89 LEU A O 1
ATOM 716 N N . PRO A 1 90 ? 34.725 5.784 -42.643 1.00 54.69 90 PRO A N 1
ATOM 717 C CA . PRO A 1 90 ? 35.273 5.020 -43.769 1.00 54.69 90 PRO A CA 1
ATOM 718 C C . PRO A 1 90 ? 36.185 5.852 -44.699 1.00 54.69 90 PRO A C 1
ATOM 720 O O . PRO A 1 90 ? 36.191 5.622 -45.905 1.00 54.69 90 PRO A O 1
ATOM 723 N N . GLY A 1 91 ? 36.942 6.829 -44.179 1.00 60.19 91 GLY A N 1
ATOM 724 C CA . GLY A 1 91 ? 37.725 7.743 -45.026 1.00 60.19 91 GLY A CA 1
ATOM 725 C C . GLY A 1 91 ? 38.933 8.452 -44.408 1.00 60.19 91 GLY A C 1
ATOM 726 O O . GLY A 1 91 ? 39.477 9.332 -45.064 1.00 60.19 91 GLY A O 1
ATOM 727 N N . GLU A 1 92 ? 39.377 8.095 -43.200 1.00 57.19 92 GLU A N 1
ATOM 728 C CA . GLU A 1 92 ? 40.633 8.614 -42.619 1.00 57.19 92 GLU A CA 1
ATOM 729 C C . GLU A 1 92 ? 41.581 7.469 -42.227 1.00 57.19 92 GLU A C 1
ATOM 731 O O . GLU A 1 92 ? 42.181 7.461 -41.159 1.00 57.19 92 GLU A O 1
ATOM 736 N N . GLU A 1 93 ? 41.713 6.478 -43.109 1.00 56.31 93 GLU A N 1
ATOM 737 C CA . GLU A 1 93 ? 42.886 5.599 -43.133 1.00 56.31 93 GLU A CA 1
ATOM 738 C C . GLU A 1 93 ? 43.520 5.693 -44.528 1.00 56.31 93 GLU A C 1
ATOM 740 O O . GLU A 1 93 ? 43.165 4.977 -45.467 1.00 56.31 93 GLU A O 1
ATOM 745 N N . SER A 1 94 ? 44.418 6.663 -44.688 1.00 47.75 94 SER A N 1
ATOM 746 C CA . SER A 1 94 ? 45.443 6.738 -45.737 1.00 47.75 94 SER A CA 1
ATOM 747 C C . SER A 1 94 ? 46.664 7.442 -45.168 1.00 47.75 94 SER A C 1
ATOM 749 O O . SER A 1 94 ? 46.468 8.477 -44.493 1.00 47.75 94 SER A O 1
#